Protein AF-A0A2E3QRH4-F1 (afdb_monomer)

Foldseek 3Di:
DDPVQQLVLLVQLLVLLVCLLVVVDFLQRSLLSLLVSCVRYPNVPPPLNVVSVVSNVVCVPADPDPCVVVDDPVVNVVSVVVVVVSSVVCSVVSNVSSVVSCVVRNPPPPDPDDD

Radius of gyration: 16.26 Å; Cα contacts (8 Å, |Δi|>4): 102; chains: 1; bounding box: 42×32×49 Å

pLDDT: mean 92.81, std 12.13, range [46.28, 98.88]

Structure (mmCIF, N/CA/C/O backbone):
data_AF-A0A2E3QRH4-F1
#
_entry.id   AF-A0A2E3QRH4-F1
#
loop_
_atom_site.group_PDB
_atom_site.id
_atom_site.type_symbol
_atom_site.label_atom_id
_atom_site.label_alt_id
_atom_site.label_comp_id
_atom_site.label_asym_id
_atom_site.label_entity_id
_atom_site.label_seq_id
_atom_site.pdbx_PDB_ins_code
_atom_site.Cartn_x
_atom_site.Cartn_y
_atom_site.Cartn_z
_atom_site.occupancy
_atom_site.B_iso_or_equiv
_atom_site.auth_seq_id
_atom_site.auth_comp_id
_atom_site.auth_asym_id
_atom_site.auth_atom_id
_atom_site.pdbx_PDB_model_num
ATOM 1 N N . MET A 1 1 ? -16.949 16.939 2.344 1.00 63.47 1 MET A N 1
ATOM 2 C CA . MET A 1 1 ? -17.336 15.680 1.677 1.00 63.47 1 MET A CA 1
ATOM 3 C C . MET A 1 1 ? -18.583 15.157 2.367 1.00 63.47 1 MET A C 1
ATOM 5 O O . MET A 1 1 ? -18.793 15.529 3.514 1.00 63.47 1 MET A O 1
ATOM 9 N N . ASP A 1 2 ? -19.476 14.436 1.688 1.00 82.19 2 ASP A N 1
ATOM 10 C CA . ASP A 1 2 ? -20.638 13.870 2.386 1.00 82.19 2 ASP A CA 1
ATOM 11 C C . ASP A 1 2 ? -20.269 12.567 3.116 1.00 82.19 2 ASP A C 1
ATOM 13 O O . ASP A 1 2 ? -19.319 11.872 2.750 1.00 82.19 2 ASP A O 1
ATOM 17 N N . SER A 1 3 ? -21.038 12.222 4.153 1.00 78.56 3 SER A N 1
ATOM 18 C CA . SER A 1 3 ? -20.746 11.050 4.997 1.00 78.56 3 SER A CA 1
ATOM 19 C C . SER A 1 3 ? -20.801 9.709 4.250 1.00 78.56 3 SER A C 1
ATOM 21 O O . SER A 1 3 ? -20.311 8.697 4.750 1.00 78.56 3 SER A O 1
ATOM 23 N N . VAL A 1 4 ? -21.443 9.655 3.076 1.00 82.12 4 VAL A N 1
ATOM 24 C CA . VAL A 1 4 ? -21.509 8.441 2.248 1.00 82.12 4 VAL A CA 1
ATOM 25 C C . VAL A 1 4 ? -20.166 8.222 1.560 1.00 82.12 4 VAL A C 1
ATOM 27 O O . VAL A 1 4 ? -19.643 7.108 1.589 1.00 82.12 4 VAL A O 1
ATOM 30 N N . THR A 1 5 ? -19.594 9.288 1.005 1.00 88.50 5 THR A N 1
ATOM 31 C CA . THR A 1 5 ? -18.293 9.274 0.334 1.00 88.50 5 THR A CA 1
ATOM 32 C C . THR A 1 5 ? -17.169 8.934 1.315 1.00 88.50 5 THR A C 1
ATOM 34 O O . THR A 1 5 ? -16.361 8.056 1.026 1.00 88.50 5 THR A O 1
ATOM 37 N N . GLU A 1 6 ? -17.178 9.510 2.520 1.00 89.56 6 GLU A N 1
ATOM 38 C CA . GLU A 1 6 ? -16.185 9.196 3.565 1.00 89.56 6 GLU A CA 1
ATOM 39 C C . GLU A 1 6 ? -16.212 7.714 3.969 1.00 89.56 6 GLU A C 1
ATOM 41 O O . GLU A 1 6 ? -15.170 7.063 4.063 1.00 89.56 6 GLU A O 1
ATOM 46 N N . ARG A 1 7 ? -17.406 7.128 4.146 1.00 92.06 7 ARG A N 1
ATOM 47 C CA . ARG A 1 7 ? -17.536 5.691 4.450 1.00 92.06 7 ARG A CA 1
ATOM 48 C C . ARG A 1 7 ? -17.007 4.808 3.324 1.00 92.06 7 ARG A C 1
ATOM 50 O O . ARG A 1 7 ? -16.399 3.779 3.613 1.00 92.06 7 ARG A O 1
ATOM 57 N N . ALA A 1 8 ? -17.240 5.189 2.068 1.00 94.81 8 ALA A N 1
ATOM 58 C CA . ALA A 1 8 ? -16.730 4.454 0.916 1.00 94.81 8 ALA A CA 1
ATOM 59 C C . ALA A 1 8 ? -15.193 4.480 0.871 1.00 94.81 8 ALA A C 1
ATOM 61 O O . ALA A 1 8 ? -14.573 3.438 0.679 1.00 94.81 8 ALA A O 1
ATOM 62 N N . ARG A 1 9 ? -14.579 5.634 1.145 1.00 96.00 9 ARG A N 1
ATOM 63 C CA . ARG A 1 9 ? -13.118 5.822 1.147 1.00 96.00 9 ARG A CA 1
ATOM 64 C C . ARG A 1 9 ? -12.418 5.117 2.301 1.00 96.00 9 ARG A C 1
ATOM 66 O O . ARG A 1 9 ? -11.374 4.489 2.109 1.00 96.00 9 ARG A O 1
ATOM 73 N N . ARG A 1 10 ? -13.051 5.098 3.475 1.00 96.06 10 ARG A N 1
ATOM 74 C CA . ARG A 1 10 ? -12.638 4.238 4.591 1.00 96.06 10 ARG A CA 1
ATOM 75 C C . ARG A 1 10 ? -12.677 2.758 4.203 1.00 96.06 10 ARG A C 1
ATOM 77 O O . ARG A 1 10 ? -11.714 2.040 4.452 1.00 96.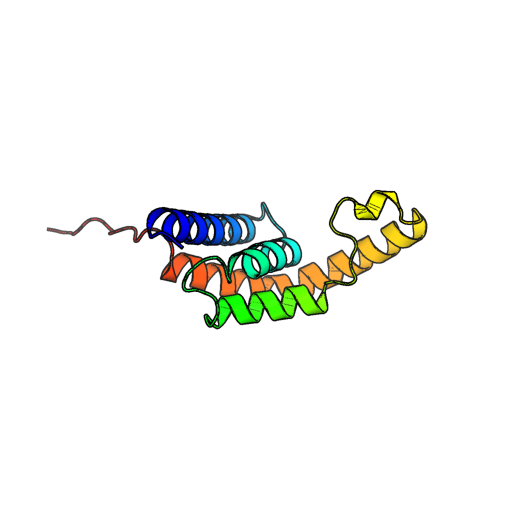06 10 ARG A O 1
ATOM 84 N N . ALA A 1 11 ? -13.765 2.294 3.584 1.00 96.56 11 ALA A N 1
ATOM 85 C CA . ALA A 1 11 ? -13.891 0.897 3.160 1.00 96.56 11 ALA A CA 1
ATOM 86 C C . ALA A 1 11 ? -12.855 0.513 2.088 1.00 96.56 11 ALA A C 1
ATOM 88 O O . ALA A 1 11 ? -12.285 -0.573 2.150 1.00 96.56 11 ALA A O 1
ATOM 89 N N . GLU A 1 12 ? -12.571 1.414 1.148 1.00 98.06 12 GLU A N 1
ATOM 90 C CA . GLU A 1 12 ? -11.529 1.236 0.135 1.00 98.06 12 GLU A CA 1
ATOM 91 C C . GLU A 1 12 ? -10.136 1.126 0.768 1.00 98.06 12 GLU A C 1
ATOM 93 O O . GLU A 1 12 ? -9.382 0.213 0.442 1.00 98.06 12 GLU A O 1
ATOM 98 N N . SER A 1 13 ? -9.828 1.978 1.749 1.00 98.25 13 SER A N 1
ATOM 99 C CA . SER A 1 13 ? -8.561 1.916 2.489 1.00 98.25 13 SER A CA 1
ATOM 100 C C . SER A 1 13 ? -8.393 0.574 3.214 1.00 98.25 13 SER A C 1
ATOM 102 O O . SER A 1 13 ? -7.336 -0.052 3.152 1.00 98.25 13 SER A O 1
ATOM 104 N N . VAL A 1 14 ? -9.457 0.072 3.851 1.00 98.25 14 VAL A N 1
ATOM 105 C CA . VAL A 1 14 ? -9.463 -1.263 4.476 1.00 98.25 14 VAL A CA 1
ATOM 106 C C . VAL A 1 14 ? -9.232 -2.364 3.440 1.00 98.25 14 VAL A C 1
ATOM 108 O O . VAL A 1 14 ? -8.454 -3.280 3.699 1.00 98.25 14 VAL A O 1
ATOM 111 N N . ALA A 1 15 ? -9.860 -2.272 2.266 1.00 98.44 15 ALA A N 1
ATOM 112 C CA . ALA A 1 15 ? -9.689 -3.252 1.198 1.00 98.44 15 ALA A CA 1
ATOM 113 C C . ALA A 1 15 ? -8.243 -3.288 0.672 1.00 98.44 15 ALA A C 1
ATOM 115 O O . ALA A 1 15 ? -7.689 -4.372 0.489 1.00 98.44 15 ALA A O 1
ATOM 116 N N . VAL A 1 16 ? -7.599 -2.128 0.497 1.00 98.69 16 VAL A N 1
ATOM 117 C CA . VAL A 1 16 ? -6.179 -2.051 0.111 1.00 98.69 16 VAL A CA 1
ATOM 118 C C . VAL A 1 16 ? -5.290 -2.693 1.177 1.00 98.69 16 VAL A C 1
ATOM 120 O O . VAL A 1 16 ? -4.445 -3.528 0.853 1.00 98.69 16 VAL A O 1
ATOM 123 N N . ALA A 1 17 ? -5.505 -2.369 2.456 1.00 98.62 17 ALA A N 1
ATOM 124 C CA . ALA A 1 17 ? -4.743 -2.965 3.551 1.00 98.62 17 ALA A CA 1
ATOM 125 C C . ALA A 1 17 ? -4.911 -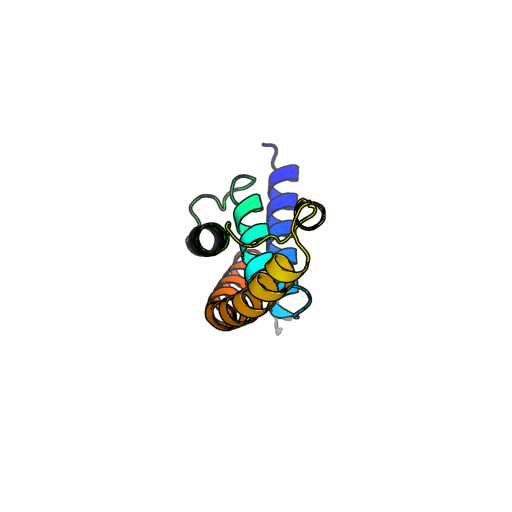4.496 3.605 1.00 98.62 17 ALA A C 1
ATOM 127 O O . ALA A 1 17 ? -3.932 -5.222 3.771 1.00 98.62 17 ALA A O 1
ATOM 128 N N . GLN A 1 18 ? -6.129 -5.006 3.398 1.00 98.56 18 GLN A N 1
ATOM 129 C CA . GLN A 1 18 ? -6.400 -6.444 3.311 1.00 98.56 18 GLN A CA 1
ATOM 130 C C . GLN A 1 18 ? -5.698 -7.104 2.122 1.00 98.56 18 GLN A C 1
ATOM 132 O O . GLN A 1 18 ? -5.110 -8.168 2.300 1.00 98.56 18 GLN A O 1
ATOM 137 N N . ALA A 1 19 ? -5.704 -6.477 0.944 1.00 98.69 19 ALA A N 1
ATOM 138 C CA . ALA A 1 19 ? -5.014 -6.995 -0.235 1.00 98.69 19 ALA A CA 1
ATOM 139 C C . ALA A 1 19 ? -3.502 -7.155 0.011 1.00 98.69 19 ALA A C 1
ATOM 141 O O . ALA A 1 19 ? -2.919 -8.168 -0.374 1.00 98.69 19 ALA A O 1
ATOM 142 N N . VAL A 1 20 ? -2.871 -6.224 0.739 1.00 98.69 20 VAL A N 1
ATOM 143 C CA . VAL A 1 20 ? -1.465 -6.369 1.163 1.00 98.69 20 VAL A CA 1
ATOM 144 C C . VAL A 1 20 ? -1.282 -7.565 2.098 1.00 98.69 20 VAL A C 1
ATOM 146 O O . VAL A 1 20 ? -0.373 -8.378 1.922 1.00 98.69 20 VAL A O 1
ATOM 149 N N . LEU A 1 21 ? -2.156 -7.706 3.098 1.00 98.62 21 LEU A N 1
ATOM 150 C CA . LEU A 1 21 ? -2.075 -8.803 4.066 1.00 98.62 21 LEU A CA 1
ATOM 151 C C . LEU A 1 21 ? -2.254 -10.173 3.404 1.00 98.62 21 LEU A C 1
ATOM 153 O O . LEU A 1 21 ? -1.526 -11.104 3.752 1.00 98.62 21 LEU A O 1
ATOM 157 N N . LEU A 1 22 ? -3.160 -10.275 2.432 1.00 98.25 22 LEU A N 1
ATOM 158 C CA . LEU A 1 22 ? -3.409 -11.484 1.645 1.00 98.25 22 LEU A CA 1
ATOM 159 C C . LEU A 1 22 ? -2.315 -11.762 0.602 1.00 98.25 22 LEU A C 1
ATOM 161 O O . LEU A 1 22 ? -2.185 -12.898 0.157 1.00 98.25 22 LEU A O 1
ATOM 165 N N . GLY A 1 23 ? -1.492 -10.763 0.268 1.00 97.44 23 GLY A N 1
ATOM 166 C CA . GLY A 1 23 ? -0.427 -10.874 -0.732 1.00 97.44 23 GLY A CA 1
ATOM 167 C C . GLY A 1 23 ? -0.875 -10.579 -2.166 1.00 97.44 23 GLY A C 1
ATOM 168 O O . GLY A 1 23 ? -0.095 -10.790 -3.089 1.00 97.44 23 GLY A O 1
ATOM 169 N N . ASP A 1 24 ? -2.091 -10.065 -2.352 1.00 98.19 24 ASP A N 1
ATOM 170 C CA . ASP A 1 24 ? -2.608 -9.614 -3.650 1.00 98.19 24 ASP A CA 1
ATOM 171 C C . ASP A 1 24 ? -1.970 -8.285 -4.093 1.00 98.19 24 ASP A C 1
ATOM 173 O O . ASP A 1 24 ? -1.905 -7.983 -5.286 1.00 98.19 24 ASP A O 1
ATOM 177 N N . LEU A 1 25 ? -1.482 -7.491 -3.133 1.00 97.94 25 LEU A N 1
ATOM 178 C CA . LEU A 1 25 ? -0.663 -6.303 -3.363 1.00 97.94 25 LEU A CA 1
ATOM 179 C C . LEU A 1 25 ? 0.662 -6.414 -2.609 1.00 97.94 25 LEU A C 1
ATOM 181 O O . LEU A 1 25 ? 0.705 -6.848 -1.458 1.00 97.94 25 LEU A O 1
ATOM 185 N N . ASP A 1 26 ? 1.744 -5.972 -3.248 1.00 98.25 26 ASP A N 1
ATOM 186 C CA . ASP A 1 26 ? 3.018 -5.778 -2.564 1.00 98.25 26 ASP A CA 1
ATOM 187 C C . ASP A 1 26 ? 2.984 -4.549 -1.636 1.00 98.25 26 ASP A C 1
ATOM 189 O O . ASP A 1 26 ? 2.091 -3.697 -1.704 1.00 98.25 26 ASP A O 1
ATOM 193 N N . ALA A 1 27 ? 3.977 -4.467 -0.751 1.00 98.25 27 ALA A N 1
ATOM 194 C CA . ALA A 1 27 ? 4.075 -3.426 0.264 1.00 98.25 27 ALA A CA 1
ATOM 195 C C . ALA A 1 27 ? 4.122 -2.003 -0.318 1.00 98.25 27 ALA A C 1
ATOM 197 O O . ALA A 1 27 ? 3.492 -1.093 0.220 1.00 98.25 27 ALA A O 1
ATOM 198 N N . VAL A 1 28 ? 4.831 -1.806 -1.432 1.00 98.38 28 VAL A N 1
ATOM 199 C CA . VAL A 1 28 ? 4.993 -0.483 -2.045 1.00 98.38 28 VAL A CA 1
ATOM 200 C C . VAL A 1 28 ? 3.682 -0.045 -2.689 1.00 98.38 28 VAL A C 1
ATOM 202 O O . VAL A 1 28 ? 3.185 1.043 -2.400 1.00 98.38 28 VAL A O 1
ATOM 205 N N . ARG A 1 29 ? 3.050 -0.910 -3.488 1.00 98.12 29 ARG A N 1
ATOM 206 C CA . ARG A 1 29 ? 1.745 -0.619 -4.105 1.00 98.12 29 ARG A CA 1
ATOM 207 C C . ARG A 1 29 ? 0.652 -0.396 -3.064 1.00 98.12 29 ARG A C 1
ATOM 209 O O . ARG A 1 29 ? -0.180 0.493 -3.239 1.00 98.12 29 ARG A O 1
ATOM 216 N N . GLY A 1 30 ? 0.675 -1.161 -1.975 1.00 98.31 30 GLY A N 1
ATOM 217 C CA . GLY A 1 30 ? -0.207 -0.959 -0.831 1.00 98.31 30 GLY A CA 1
ATOM 218 C C . GLY A 1 30 ? -0.042 0.417 -0.189 1.00 98.31 30 GLY A C 1
ATOM 219 O O . GLY A 1 30 ? -1.028 1.128 0.008 1.00 98.31 30 GLY A O 1
ATOM 220 N N . ALA A 1 31 ? 1.202 0.820 0.082 1.00 98.56 31 ALA A N 1
ATOM 221 C CA . ALA A 1 31 ? 1.509 2.124 0.662 1.00 98.56 31 ALA A CA 1
ATOM 222 C C . ALA A 1 31 ? 1.072 3.284 -0.246 1.00 98.56 31 ALA A C 1
ATOM 224 O O . ALA A 1 31 ? 0.461 4.236 0.236 1.00 98.56 31 ALA A O 1
ATOM 225 N N . TRP A 1 32 ? 1.300 3.185 -1.559 1.00 98.31 32 TRP A N 1
ATOM 226 C CA . TRP A 1 32 ? 0.830 4.182 -2.528 1.00 98.31 32 TRP A CA 1
ATOM 227 C C . TRP A 1 32 ? -0.694 4.309 -2.530 1.00 98.31 32 TRP A C 1
ATOM 229 O O . TRP A 1 32 ? -1.217 5.423 -2.476 1.00 98.31 32 TRP A O 1
ATOM 239 N N . GLY A 1 33 ? -1.410 3.180 -2.550 1.00 97.81 33 GLY A N 1
ATOM 240 C CA . GLY A 1 33 ? -2.873 3.172 -2.510 1.00 97.81 33 GLY A CA 1
ATOM 241 C C . GLY A 1 33 ? -3.424 3.827 -1.243 1.00 97.81 33 GLY A C 1
ATOM 242 O O . GLY A 1 33 ? -4.300 4.684 -1.320 1.00 97.81 33 GLY A O 1
ATOM 243 N N . LEU A 1 34 ? -2.874 3.481 -0.077 1.00 98.44 34 LEU A N 1
ATOM 244 C CA . LEU A 1 34 ? -3.296 4.050 1.207 1.00 98.44 34 LEU A CA 1
ATOM 245 C C . LEU A 1 34 ? -2.927 5.532 1.346 1.00 98.44 34 LEU A C 1
ATOM 247 O O . LEU A 1 34 ? -3.746 6.318 1.818 1.00 98.44 34 LEU A O 1
ATOM 251 N N . SER A 1 35 ? -1.735 5.926 0.894 1.00 98.12 35 SER A N 1
ATOM 252 C CA . SER A 1 35 ? -1.299 7.327 0.844 1.00 98.12 35 SER A CA 1
ATOM 253 C C . SER A 1 35 ? -2.268 8.181 0.019 1.00 98.12 35 SER A C 1
ATOM 255 O O . SER A 1 35 ? -2.726 9.225 0.484 1.00 98.12 35 SER A O 1
ATOM 257 N N . GLY A 1 36 ? -2.665 7.698 -1.164 1.00 96.56 36 GLY A N 1
ATOM 258 C CA . GLY A 1 36 ? -3.596 8.402 -2.048 1.00 96.56 36 GLY A CA 1
ATOM 259 C C . GLY A 1 36 ? -5.006 8.576 -1.474 1.00 96.56 36 GLY A C 1
ATOM 260 O O . GLY A 1 36 ? -5.685 9.536 -1.823 1.00 96.56 36 GLY A O 1
ATOM 261 N N . LEU A 1 37 ? -5.439 7.689 -0.574 1.00 96.75 37 LEU A N 1
ATOM 262 C CA . LEU A 1 37 ? -6.779 7.722 0.026 1.00 96.75 37 LEU A CA 1
ATOM 263 C C . LEU A 1 37 ? -6.863 8.557 1.311 1.00 96.75 37 LEU A C 1
ATOM 265 O O . LEU A 1 37 ? -7.969 8.846 1.767 1.00 96.75 37 LEU A O 1
ATOM 269 N N . ARG A 1 38 ? -5.735 8.944 1.920 1.00 94.31 38 ARG A N 1
ATOM 270 C CA . ARG A 1 38 ? -5.728 9.530 3.276 1.00 94.31 38 ARG A CA 1
ATOM 271 C C . ARG A 1 38 ? -6.468 10.865 3.391 1.00 94.31 38 ARG A C 1
ATOM 273 O O . ARG A 1 38 ? -7.011 11.160 4.445 1.00 94.31 38 ARG A O 1
ATOM 280 N N . HIS A 1 39 ? -6.485 11.659 2.321 1.00 93.62 39 HIS A N 1
ATOM 281 C CA . HIS A 1 39 ? -7.148 12.971 2.284 1.00 93.62 39 HIS A CA 1
ATOM 282 C C . HIS A 1 39 ? -8.650 12.875 1.995 1.00 93.62 39 HIS A C 1
ATOM 284 O O . HIS A 1 39 ? -9.377 13.863 2.097 1.00 93.62 39 HIS A O 1
ATOM 290 N N . ASP A 1 40 ? -9.118 11.679 1.638 1.00 92.94 40 ASP A N 1
ATOM 291 C CA . ASP A 1 40 ? -10.483 11.442 1.194 1.00 92.94 40 ASP A CA 1
ATOM 292 C C . ASP A 1 40 ? -11.407 10.975 2.340 1.00 92.94 40 ASP A C 1
ATOM 294 O O . ASP A 1 40 ? -12.539 10.554 2.090 1.00 92.94 40 ASP A O 1
ATOM 298 N N . TRP A 1 41 ? -10.947 11.032 3.597 1.00 93.81 41 TRP A N 1
ATOM 299 C CA . TRP A 1 41 ? -11.732 10.800 4.817 1.00 93.81 41 TRP A CA 1
ATOM 300 C C . TRP A 1 41 ? -10.918 11.174 6.077 1.00 93.81 41 TRP A C 1
ATOM 302 O O . TRP A 1 41 ? -9.843 11.753 5.971 1.00 93.81 41 TRP A O 1
ATOM 312 N N . GLU A 1 42 ? -11.414 10.847 7.276 1.00 91.81 42 GLU A N 1
ATOM 313 C CA . GLU A 1 42 ? -10.820 11.168 8.594 1.00 91.81 42 GLU A CA 1
ATOM 314 C C . GLU A 1 42 ? -9.473 10.457 8.910 1.00 91.81 42 GLU A C 1
ATOM 316 O O . GLU A 1 42 ? -9.184 10.155 10.065 1.00 91.81 42 GLU A O 1
ATOM 321 N N . ALA A 1 43 ? -8.643 10.168 7.903 1.00 94.94 43 ALA A N 1
ATOM 322 C CA . ALA A 1 43 ? -7.356 9.477 8.036 1.00 94.94 43 ALA A CA 1
ATOM 323 C C . ALA A 1 43 ? -6.132 10.357 7.749 1.00 94.94 43 ALA A C 1
ATOM 325 O O . ALA A 1 43 ? -5.006 9.866 7.808 1.00 94.94 43 ALA A O 1
ATOM 326 N N . GLU A 1 44 ? -6.325 11.641 7.441 1.00 94.81 44 GLU A N 1
ATOM 327 C CA . GLU A 1 44 ? -5.243 12.536 7.019 1.00 94.81 44 GLU A CA 1
ATOM 328 C C . GLU A 1 44 ? -4.072 12.575 8.015 1.00 94.81 44 GLU A C 1
ATOM 330 O O . GLU A 1 44 ? -2.916 12.463 7.597 1.00 94.81 44 GLU A O 1
ATOM 335 N N . ASP A 1 45 ? -4.386 12.658 9.310 1.00 96.56 45 ASP A N 1
ATOM 336 C CA . ASP A 1 45 ? -3.421 12.717 10.416 1.00 96.56 45 ASP A CA 1
ATOM 337 C C . ASP A 1 45 ? -3.197 11.357 11.105 1.00 96.56 45 ASP A C 1
ATOM 339 O O . ASP A 1 45 ? -2.529 11.273 12.140 1.00 96.56 45 ASP A O 1
ATOM 343 N N . ASP A 1 46 ? -3.759 10.273 10.565 1.00 97.69 46 ASP A N 1
ATOM 344 C CA . ASP A 1 46 ? -3.574 8.942 11.134 1.00 97.69 46 ASP A CA 1
ATOM 345 C C . ASP A 1 46 ? -2.103 8.498 10.981 1.00 97.69 46 ASP A C 1
ATOM 347 O O . ASP A 1 46 ? -1.555 8.535 9.874 1.00 97.69 46 ASP A O 1
ATOM 351 N N . PRO A 1 47 ? -1.437 8.048 12.061 1.00 98.38 47 PRO A N 1
ATOM 352 C CA . PRO A 1 47 ? -0.012 7.727 12.025 1.00 98.38 47 PRO A CA 1
ATOM 353 C C . PRO A 1 47 ? 0.332 6.582 11.066 1.00 98.38 47 PRO A C 1
ATOM 355 O O . PRO A 1 47 ? 1.420 6.583 10.492 1.00 98.38 47 PRO A O 1
ATOM 358 N N . ASP A 1 48 ? -0.573 5.621 10.862 1.00 98.62 48 ASP A N 1
ATOM 359 C CA . ASP A 1 48 ? -0.350 4.528 9.919 1.00 98.62 48 ASP A CA 1
ATOM 360 C C . ASP A 1 48 ? -0.461 5.037 8.469 1.00 98.62 48 ASP A C 1
ATOM 362 O O . ASP A 1 48 ? 0.335 4.635 7.625 1.00 98.62 48 ASP A O 1
ATOM 366 N N . PHE A 1 49 ? -1.355 5.990 8.175 1.00 98.50 49 PHE A N 1
ATOM 367 C CA . PHE A 1 49 ? -1.462 6.617 6.845 1.00 98.50 49 PHE A CA 1
ATOM 368 C C . PHE A 1 49 ? -0.317 7.592 6.550 1.00 98.50 49 PHE A C 1
ATOM 370 O O . PHE A 1 49 ? 0.182 7.641 5.421 1.00 98.50 49 PHE A O 1
ATOM 377 N N . LEU A 1 50 ? 0.158 8.331 7.555 1.00 98.62 50 LEU A N 1
ATOM 378 C CA . LEU A 1 50 ? 1.372 9.143 7.442 1.00 98.62 50 LEU A CA 1
ATOM 379 C C . LEU A 1 50 ? 2.602 8.266 7.184 1.00 98.62 50 LEU A C 1
ATOM 381 O O . LEU A 1 50 ? 3.418 8.597 6.325 1.00 98.62 50 LEU A O 1
ATOM 385 N N . PHE A 1 51 ? 2.704 7.115 7.855 1.00 98.81 51 PHE A N 1
ATOM 386 C CA . PHE A 1 51 ? 3.740 6.124 7.569 1.00 98.81 51 PHE A CA 1
ATOM 387 C C . PHE A 1 51 ? 3.670 5.634 6.114 1.00 98.81 51 PHE A C 1
ATOM 389 O O . PHE A 1 51 ? 4.687 5.667 5.420 1.00 98.81 51 PHE A O 1
ATOM 396 N N . MET A 1 52 ? 2.482 5.265 5.614 1.00 98.69 52 MET A N 1
ATOM 397 C CA . MET A 1 52 ? 2.307 4.882 4.203 1.00 98.69 52 MET A CA 1
ATOM 398 C C . MET A 1 52 ? 2.703 6.007 3.241 1.00 98.69 52 MET A C 1
ATOM 400 O O . MET A 1 52 ? 3.283 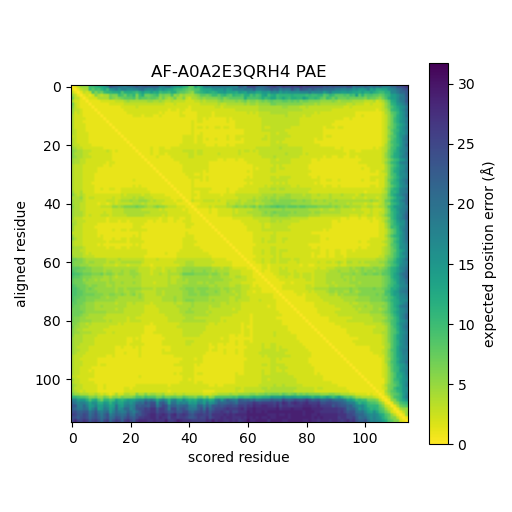5.739 2.192 1.00 98.69 52 MET A O 1
ATOM 404 N N . SER A 1 53 ? 2.441 7.263 3.606 1.00 98.50 53 SER A N 1
ATOM 405 C CA . SER A 1 53 ? 2.837 8.428 2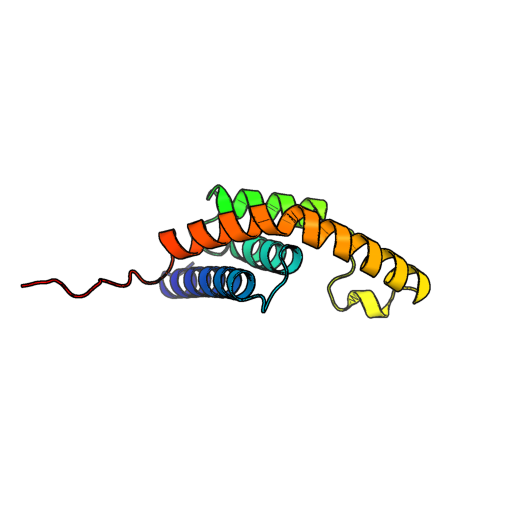.806 1.00 98.50 53 SER A CA 1
ATOM 406 C C . SER A 1 53 ? 4.354 8.588 2.741 1.00 98.50 53 SER A C 1
ATOM 408 O O . SER A 1 53 ? 4.889 8.883 1.676 1.00 98.50 53 SER A O 1
ATOM 410 N N . GLY A 1 54 ? 5.054 8.333 3.851 1.00 98.56 54 GLY A N 1
ATOM 411 C CA . GLY A 1 54 ? 6.515 8.277 3.881 1.00 98.56 54 GLY A CA 1
ATOM 412 C C . GLY A 1 54 ? 7.061 7.188 2.958 1.00 98.56 54 GLY A C 1
ATOM 413 O O . GLY A 1 54 ? 7.898 7.474 2.111 1.00 98.56 54 GLY A O 1
ATOM 414 N N . VAL A 1 55 ? 6.526 5.965 3.041 1.00 98.62 55 VAL A N 1
ATOM 415 C CA . VAL A 1 55 ? 6.928 4.864 2.144 1.00 98.62 55 VAL A CA 1
ATOM 416 C C . VAL A 1 55 ? 6.662 5.214 0.678 1.00 98.62 55 VAL A C 1
ATOM 418 O O . VAL A 1 55 ? 7.522 4.986 -0.170 1.00 98.62 55 VAL A O 1
ATOM 421 N N . ALA A 1 56 ? 5.499 5.792 0.368 1.00 98.19 56 ALA A N 1
ATOM 422 C CA . ALA A 1 56 ? 5.171 6.226 -0.986 1.00 98.19 56 ALA A CA 1
ATOM 423 C C . ALA A 1 56 ? 6.160 7.287 -1.499 1.00 98.19 56 ALA A C 1
ATOM 425 O O . ALA A 1 56 ? 6.624 7.177 -2.627 1.00 98.19 56 ALA A O 1
ATOM 426 N N . SER A 1 57 ? 6.542 8.255 -0.660 1.00 98.12 57 SER A N 1
ATOM 427 C CA . SER A 1 57 ? 7.531 9.281 -1.012 1.00 98.12 57 SER A CA 1
ATOM 428 C C . SER A 1 57 ? 8.930 8.709 -1.238 1.00 98.12 57 SER A C 1
ATOM 430 O O . SER A 1 57 ? 9.602 9.127 -2.166 1.00 98.12 57 SER A O 1
ATOM 432 N N . GLU A 1 58 ? 9.380 7.752 -0.427 1.00 98.12 58 GLU A N 1
ATOM 433 C CA . GLU A 1 58 ? 10.699 7.114 -0.595 1.00 98.12 58 GLU A CA 1
ATOM 434 C C . GLU A 1 58 ? 10.767 6.208 -1.837 1.00 98.12 58 GLU A C 1
ATOM 436 O O . GLU A 1 58 ? 11.842 5.773 -2.247 1.00 98.12 58 GLU A O 1
ATOM 441 N N . THR A 1 59 ? 9.616 5.886 -2.430 1.00 97.12 59 THR A N 1
ATOM 442 C CA . THR A 1 59 ? 9.506 4.968 -3.570 1.00 97.12 59 THR A CA 1
ATOM 443 C C . THR A 1 59 ? 8.955 5.628 -4.833 1.00 97.12 59 THR A C 1
ATOM 445 O O . THR A 1 59 ? 8.785 4.942 -5.840 1.00 97.12 59 THR A O 1
ATOM 448 N N . ASP A 1 60 ? 8.732 6.945 -4.822 1.00 95.25 60 ASP A N 1
ATOM 449 C CA . ASP A 1 60 ? 8.139 7.719 -5.924 1.00 95.25 60 ASP A CA 1
ATOM 450 C C . ASP A 1 60 ? 8.984 7.731 -7.212 1.00 95.25 60 ASP A C 1
ATOM 452 O O . ASP A 1 60 ? 8.462 7.950 -8.307 1.00 95.25 60 ASP A O 1
ATOM 456 N N . GLY A 1 61 ? 10.277 7.422 -7.096 1.00 93.81 61 GLY A N 1
ATOM 457 C CA . GLY A 1 61 ? 11.197 7.272 -8.219 1.00 93.81 61 GLY A CA 1
ATOM 458 C C . GLY A 1 61 ? 11.012 5.987 -9.034 1.00 93.81 61 GLY A C 1
ATOM 459 O O . GLY A 1 61 ? 11.513 5.914 -10.162 1.00 93.81 61 GLY A O 1
ATOM 460 N N . PHE A 1 62 ? 10.308 4.975 -8.511 1.00 95.44 62 PHE A N 1
ATOM 461 C CA . PHE A 1 62 ? 10.090 3.721 -9.232 1.00 95.44 62 PHE A CA 1
ATOM 462 C C . PHE A 1 62 ? 8.937 3.845 -10.236 1.00 95.44 62 PHE A C 1
ATOM 464 O O . PHE A 1 62 ? 7.850 4.302 -9.883 1.00 95.44 62 PHE A O 1
ATOM 471 N N . PRO A 1 63 ? 9.111 3.375 -11.486 1.00 94.25 63 PRO A N 1
ATOM 472 C CA . PRO A 1 63 ? 8.035 3.394 -12.465 1.00 94.25 63 PRO A CA 1
ATOM 473 C C . PRO A 1 63 ? 7.081 2.220 -12.200 1.00 94.25 63 PRO A C 1
ATOM 475 O O . PRO A 1 63 ? 7.366 1.072 -12.558 1.00 94.25 63 PRO A O 1
ATOM 478 N N . LEU A 1 64 ? 5.942 2.490 -11.563 1.00 90.81 64 LEU A N 1
ATOM 479 C CA . LEU A 1 64 ? 4.966 1.483 -11.124 1.00 90.81 64 LEU A CA 1
ATOM 480 C C . LEU A 1 64 ? 3.692 1.447 -11.979 1.00 90.81 64 LEU A C 1
ATOM 482 O O . LEU A 1 64 ? 2.907 0.496 -11.847 1.00 90.81 64 LEU A O 1
ATOM 486 N N . GLY A 1 65 ? 3.498 2.445 -12.843 1.00 89.88 65 GLY A N 1
ATOM 487 C CA . GLY A 1 65 ? 2.288 2.694 -13.617 1.00 89.88 65 GLY A CA 1
ATOM 488 C C . GLY A 1 65 ? 2.499 2.774 -15.139 1.00 89.88 65 GLY A C 1
ATOM 489 O O . GLY A 1 65 ? 3.439 2.183 -15.687 1.00 89.88 65 GLY A O 1
ATOM 490 N N . PRO A 1 66 ? 1.591 3.463 -15.861 1.00 92.44 66 PRO A N 1
ATOM 491 C CA . PRO A 1 66 ? 1.614 3.569 -17.324 1.00 92.44 66 PRO A CA 1
ATOM 492 C C . PRO A 1 66 ? 2.886 4.209 -17.894 1.00 92.44 66 PRO A C 1
ATOM 494 O O . PRO A 1 66 ? 3.262 3.934 -19.039 1.00 92.44 66 PRO A O 1
ATOM 497 N N . GLU A 1 67 ? 3.574 5.033 -17.103 1.00 92.44 67 GLU A N 1
ATOM 498 C CA . GLU A 1 67 ? 4.827 5.690 -17.462 1.00 92.44 67 GLU A CA 1
ATOM 499 C C . GLU A 1 67 ? 5.917 4.698 -17.861 1.00 92.44 67 GLU A C 1
ATOM 501 O O . GLU A 1 67 ? 6.752 5.046 -18.690 1.00 92.44 67 GLU A O 1
ATOM 506 N N . ARG A 1 68 ? 5.863 3.443 -17.383 1.00 95.62 68 ARG A N 1
ATOM 507 C CA . ARG A 1 68 ? 6.773 2.359 -17.792 1.00 95.62 68 ARG A CA 1
ATOM 508 C C . ARG A 1 68 ? 6.867 2.202 -19.313 1.00 95.62 68 ARG A C 1
ATOM 510 O O . ARG A 1 68 ? 7.926 1.848 -19.816 1.00 95.62 68 ARG A O 1
ATOM 517 N N . SER A 1 69 ? 5.802 2.511 -20.059 1.00 95.62 69 SER A N 1
ATOM 518 C CA . SER A 1 69 ? 5.800 2.466 -21.532 1.00 95.62 69 SER A CA 1
ATOM 519 C C . SER A 1 69 ? 6.784 3.442 -22.195 1.00 95.62 69 SER A C 1
ATOM 521 O O . SER A 1 69 ? 7.166 3.240 -23.346 1.00 95.62 69 SER A O 1
ATOM 523 N N . HIS A 1 70 ? 7.222 4.477 -21.475 1.00 95.06 70 HIS A N 1
ATOM 524 C CA . HIS A 1 70 ? 8.178 5.477 -21.951 1.00 95.06 70 HIS A CA 1
ATOM 525 C C . HIS A 1 70 ? 9.625 5.185 -21.524 1.00 95.06 70 HIS A C 1
ATOM 527 O O . HIS A 1 70 ? 10.538 5.915 -21.909 1.00 95.06 70 HIS A O 1
ATOM 533 N N . TRP A 1 71 ? 9.857 4.144 -20.721 1.00 95.12 71 TRP A N 1
ATOM 534 C CA . TRP A 1 71 ? 11.184 3.816 -20.210 1.00 95.12 71 TRP A CA 1
ATOM 535 C C . TRP A 1 71 ? 11.931 2.860 -21.135 1.00 95.12 71 TRP A C 1
ATOM 537 O O . TRP A 1 71 ? 11.361 1.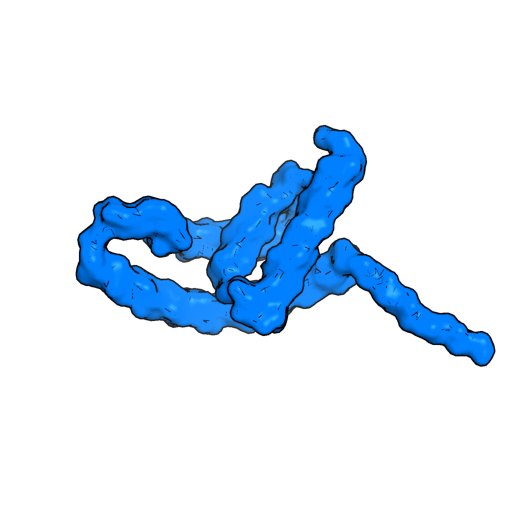961 -21.752 1.00 95.12 71 TRP A O 1
ATOM 547 N N . HIS A 1 72 ? 13.254 3.015 -21.183 1.00 96.88 72 HIS A N 1
ATOM 548 C CA . HIS A 1 72 ? 14.104 2.068 -21.892 1.00 96.88 72 HIS A CA 1
ATOM 549 C C . HIS A 1 72 ? 14.057 0.684 -21.207 1.00 96.88 72 HIS A C 1
ATOM 551 O O . HIS A 1 72 ? 14.199 0.623 -19.981 1.00 96.88 72 HIS A O 1
ATOM 557 N N . PRO A 1 73 ? 13.949 -0.438 -21.950 1.00 95.81 73 PRO A N 1
ATOM 558 C CA . PRO A 1 73 ? 13.798 -1.772 -21.357 1.00 95.81 73 PRO A CA 1
ATOM 559 C C . PRO A 1 73 ? 14.885 -2.155 -20.343 1.00 95.81 73 PRO A C 1
ATOM 561 O O . PRO A 1 73 ? 14.588 -2.728 -19.300 1.00 95.81 73 PRO A O 1
ATOM 564 N N . SER A 1 74 ? 16.149 -1.799 -20.602 1.00 96.19 74 SER A N 1
ATOM 565 C CA . SER A 1 74 ? 17.240 -2.072 -19.651 1.00 96.19 74 SER A CA 1
ATOM 566 C C . SER A 1 74 ? 17.153 -1.237 -18.368 1.00 96.19 74 SER A C 1
ATOM 568 O O . SER A 1 74 ? 17.572 -1.699 -17.309 1.00 96.19 74 SER A O 1
ATOM 570 N N . ALA A 1 75 ? 16.599 -0.023 -18.441 1.00 94.69 75 ALA A N 1
ATOM 571 C CA . ALA A 1 75 ? 16.370 0.808 -17.266 1.00 94.69 75 ALA A CA 1
ATOM 572 C C . ALA A 1 75 ? 15.215 0.252 -16.423 1.00 94.69 75 ALA A C 1
ATOM 574 O O . ALA A 1 75 ? 15.328 0.236 -15.201 1.00 94.69 75 ALA A O 1
ATOM 575 N N . LEU A 1 76 ? 14.153 -0.258 -17.060 1.00 96.19 76 LEU A N 1
ATOM 576 C CA . LEU A 1 76 ? 13.071 -0.962 -16.365 1.00 96.19 76 LEU A CA 1
ATOM 577 C C . LEU A 1 76 ? 13.586 -2.203 -15.642 1.00 96.19 76 LEU A C 1
ATOM 579 O O . LEU A 1 76 ? 13.345 -2.335 -14.453 1.00 96.19 76 LEU A O 1
ATOM 583 N N . ALA A 1 77 ? 14.365 -3.053 -16.314 1.00 96.19 77 ALA A N 1
ATOM 584 C CA . ALA A 1 77 ? 14.899 -4.268 -15.698 1.00 96.19 77 ALA A CA 1
ATOM 585 C C . ALA A 1 77 ? 15.758 -3.977 -14.452 1.00 96.19 77 ALA A C 1
ATOM 587 O O . ALA A 1 77 ? 15.674 -4.700 -13.463 1.00 96.19 77 ALA A O 1
ATOM 588 N N . ARG A 1 78 ? 16.560 -2.901 -14.478 1.00 95.25 78 ARG A N 1
ATOM 589 C CA . ARG A 1 78 ? 17.339 -2.458 -13.311 1.00 95.25 78 ARG A CA 1
ATOM 590 C C . ARG A 1 78 ? 16.438 -1.976 -12.173 1.00 95.25 78 ARG A C 1
ATOM 592 O O . ARG A 1 78 ? 16.655 -2.378 -11.037 1.00 95.25 78 ARG A O 1
ATOM 599 N N . ASN A 1 79 ? 15.436 -1.151 -12.485 1.00 95.56 79 ASN A N 1
ATOM 600 C CA . ASN A 1 79 ? 14.478 -0.673 -11.487 1.00 95.56 79 ASN A CA 1
ATOM 601 C C . ASN A 1 79 ? 13.642 -1.808 -10.900 1.00 95.56 79 ASN A C 1
ATOM 603 O O . ASN A 1 79 ? 13.375 -1.785 -9.713 1.00 95.56 79 ASN A O 1
ATOM 607 N N . ASP A 1 80 ? 13.246 -2.801 -11.696 1.00 96.31 80 ASP A N 1
ATOM 608 C CA . ASP A 1 80 ? 12.447 -3.930 -11.216 1.00 96.31 80 ASP A CA 1
ATOM 609 C C . ASP A 1 80 ? 13.237 -4.789 -10.212 1.00 96.31 80 ASP A C 1
ATOM 611 O O . ASP A 1 80 ? 12.675 -5.254 -9.223 1.00 96.31 80 ASP A O 1
ATOM 615 N N . ALA A 1 81 ? 14.546 -4.964 -10.432 1.00 96.56 81 ALA A N 1
ATOM 616 C CA . ALA A 1 81 ? 15.421 -5.651 -9.484 1.00 96.56 81 ALA A CA 1
ATOM 617 C C . ALA A 1 81 ? 15.578 -4.863 -8.172 1.00 96.56 81 ALA A C 1
ATOM 619 O O . ALA A 1 81 ? 15.410 -5.425 -7.094 1.00 96.56 81 ALA A O 1
ATOM 620 N N . GLU A 1 82 ? 15.839 -3.558 -8.266 1.00 97.25 82 GLU A N 1
ATOM 621 C CA . GLU A 1 82 ? 15.964 -2.670 -7.103 1.00 97.25 82 GLU A CA 1
ATOM 622 C C . GLU A 1 82 ? 14.642 -2.565 -6.322 1.00 97.25 82 GLU A C 1
ATOM 624 O O . GLU A 1 82 ? 14.615 -2.675 -5.098 1.00 97.25 82 GLU A O 1
ATOM 629 N N . LEU A 1 83 ? 13.518 -2.465 -7.032 1.00 96.69 83 LEU A N 1
ATOM 630 C CA . LEU A 1 83 ? 12.182 -2.445 -6.451 1.00 96.69 83 LEU A CA 1
ATOM 631 C C . LEU A 1 83 ? 11.885 -3.726 -5.667 1.00 96.69 83 LEU A C 1
ATOM 633 O O . LEU A 1 83 ? 11.255 -3.653 -4.617 1.00 96.69 83 LEU A O 1
ATOM 637 N N . ALA A 1 84 ? 12.335 -4.894 -6.133 1.00 97.94 84 ALA A N 1
ATOM 638 C CA . ALA A 1 84 ? 12.141 -6.144 -5.399 1.00 97.94 84 ALA A CA 1
ATOM 639 C C . ALA A 1 84 ? 12.834 -6.120 -4.022 1.00 97.94 84 ALA A C 1
ATOM 641 O O . ALA A 1 84 ? 12.262 -6.593 -3.037 1.00 97.94 84 ALA A O 1
ATOM 642 N N . GLU A 1 85 ? 14.028 -5.529 -3.932 1.00 97.94 85 GLU A N 1
ATOM 643 C CA . GLU A 1 85 ? 14.746 -5.343 -2.663 1.00 97.94 85 GLU A CA 1
ATOM 644 C C . GLU A 1 85 ? 14.021 -4.344 -1.752 1.00 97.94 85 GLU A C 1
ATOM 646 O O . GLU A 1 85 ? 13.840 -4.603 -0.561 1.00 97.94 85 GLU A O 1
ATOM 651 N N . VAL A 1 86 ? 13.534 -3.238 -2.318 1.00 97.88 86 VAL A N 1
ATOM 652 C CA . VAL A 1 86 ? 12.761 -2.217 -1.594 1.00 97.88 86 VAL A CA 1
ATOM 653 C C . VAL A 1 86 ? 11.429 -2.769 -1.076 1.00 97.88 86 VAL A C 1
ATOM 655 O O . VAL A 1 86 ? 11.056 -2.502 0.067 1.00 97.88 86 VAL A O 1
ATOM 658 N N . ILE A 1 87 ? 10.726 -3.583 -1.870 1.00 98.38 87 ILE A N 1
ATOM 659 C CA . ILE A 1 87 ? 9.508 -4.282 -1.438 1.00 98.38 87 ILE A CA 1
ATOM 660 C C . ILE A 1 87 ? 9.824 -5.169 -0.233 1.00 98.38 87 ILE A C 1
ATOM 662 O O . ILE A 1 87 ? 9.126 -5.088 0.776 1.00 98.38 87 ILE A O 1
ATOM 666 N N . ALA A 1 88 ? 10.885 -5.978 -0.308 1.00 98.38 88 ALA A N 1
ATOM 667 C CA . ALA A 1 88 ? 11.277 -6.862 0.787 1.00 98.38 88 ALA A CA 1
ATOM 668 C C . ALA A 1 88 ? 11.672 -6.086 2.055 1.00 98.38 88 ALA A C 1
ATOM 670 O O . ALA A 1 88 ? 11.341 -6.511 3.162 1.00 98.38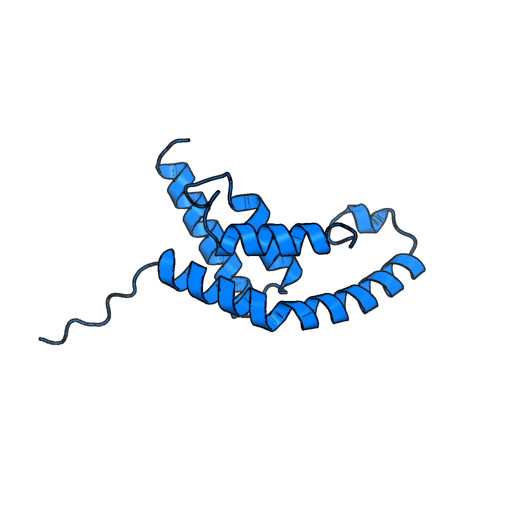 88 ALA A O 1
ATOM 671 N N . TRP A 1 89 ? 12.338 -4.939 1.901 1.00 98.38 89 TRP A N 1
ATOM 672 C CA . TRP A 1 89 ? 12.708 -4.054 3.005 1.00 98.38 89 TRP A CA 1
ATOM 673 C C . TRP A 1 89 ? 11.487 -3.513 3.760 1.00 98.38 89 TRP A C 1
ATOM 675 O O . TRP A 1 89 ? 11.460 -3.518 4.992 1.00 98.38 89 TRP A O 1
ATOM 685 N N . TRP A 1 90 ? 10.458 -3.070 3.033 1.00 98.56 90 TRP A N 1
ATOM 686 C CA . TRP A 1 90 ? 9.263 -2.469 3.628 1.00 98.56 90 TRP A CA 1
ATOM 687 C C . TRP A 1 90 ? 8.200 -3.478 4.074 1.00 98.56 90 TRP A C 1
ATOM 689 O O . TRP A 1 90 ? 7.360 -3.122 4.905 1.00 98.56 90 TRP A O 1
ATOM 699 N N . ASP A 1 91 ? 8.229 -4.715 3.566 1.00 98.44 91 ASP A N 1
ATOM 700 C CA . ASP A 1 91 ? 7.146 -5.700 3.706 1.00 98.44 91 ASP A CA 1
ATOM 701 C C . ASP A 1 91 ? 6.657 -5.871 5.147 1.00 98.44 91 ASP A C 1
ATOM 703 O O . ASP A 1 91 ? 5.470 -5.694 5.428 1.00 98.44 91 ASP A O 1
ATOM 707 N N . ALA A 1 92 ? 7.566 -6.127 6.090 1.00 98.69 92 ALA A N 1
ATOM 708 C CA . ALA A 1 92 ? 7.192 -6.356 7.483 1.00 98.69 92 ALA A CA 1
ATOM 709 C C . ALA A 1 92 ? 6.503 -5.134 8.120 1.00 98.69 92 ALA A C 1
ATOM 711 O O . ALA A 1 92 ? 5.467 -5.274 8.775 1.00 98.69 92 ALA A O 1
ATOM 712 N N . SER A 1 93 ? 7.056 -3.937 7.912 1.00 98.75 93 SER A N 1
ATOM 713 C CA . SER A 1 93 ? 6.556 -2.693 8.509 1.00 98.75 93 SER A CA 1
ATOM 714 C C . SER A 1 93 ? 5.226 -2.256 7.895 1.00 98.75 93 SER A C 1
ATOM 716 O O . SER A 1 93 ? 4.309 -1.870 8.621 1.00 98.75 93 SER A O 1
ATOM 718 N N . VAL A 1 94 ? 5.088 -2.371 6.570 1.00 98.88 94 VAL A N 1
ATOM 719 C CA . VAL A 1 94 ? 3.839 -2.063 5.862 1.00 98.88 94 VAL A CA 1
ATOM 720 C C . VAL A 1 94 ? 2.744 -3.046 6.250 1.00 98.88 94 VAL A C 1
ATOM 722 O O . VAL A 1 94 ? 1.650 -2.613 6.600 1.00 98.88 94 VAL A O 1
ATOM 725 N N . ARG A 1 95 ? 3.018 -4.356 6.272 1.00 98.81 95 ARG A N 1
ATOM 726 C CA . ARG A 1 95 ? 2.033 -5.357 6.718 1.00 98.81 95 ARG A CA 1
ATOM 727 C C . ARG A 1 95 ? 1.559 -5.089 8.139 1.00 98.81 95 ARG A C 1
ATOM 729 O O . ARG A 1 95 ? 0.373 -5.215 8.424 1.00 98.81 95 ARG A O 1
ATOM 736 N N . GLU A 1 96 ? 2.463 -4.704 9.028 1.00 98.81 96 GLU A N 1
ATOM 737 C CA . GLU A 1 96 ? 2.116 -4.377 10.405 1.00 98.81 96 GLU A CA 1
ATOM 738 C C . GLU A 1 96 ? 1.224 -3.125 10.507 1.00 98.81 96 GLU A C 1
ATOM 740 O O . GLU A 1 96 ? 0.219 -3.146 11.217 1.00 98.81 96 GLU A O 1
ATOM 745 N N . ALA A 1 97 ? 1.504 -2.073 9.738 1.00 98.75 97 ALA A N 1
ATOM 746 C CA . ALA A 1 97 ? 0.607 -0.921 9.641 1.00 98.75 97 ALA A CA 1
ATOM 747 C C . ALA A 1 97 ? -0.752 -1.290 9.004 1.00 98.75 97 ALA A C 1
ATOM 749 O O . ALA A 1 97 ? -1.798 -0.888 9.513 1.00 98.75 97 ALA A O 1
ATOM 750 N N . CYS A 1 98 ? -0.773 -2.135 7.967 1.00 98.75 98 CYS A N 1
ATOM 751 C CA . CYS A 1 98 ? -2.009 -2.653 7.370 1.00 98.75 98 CYS A CA 1
ATOM 752 C C . CYS A 1 98 ? -2.864 -3.425 8.384 1.00 98.75 98 CYS A C 1
ATOM 754 O O . CYS A 1 98 ? -4.080 -3.243 8.399 1.00 98.75 98 CYS A O 1
ATOM 756 N N . ARG A 1 99 ? -2.260 -4.244 9.261 1.00 98.69 99 ARG A N 1
ATOM 757 C CA . ARG A 1 99 ? -2.990 -4.912 10.355 1.00 98.69 99 ARG A CA 1
ATOM 758 C C . ARG A 1 99 ? -3.692 -3.895 11.247 1.00 98.69 99 ARG A C 1
ATOM 760 O O . ARG A 1 99 ? -4.898 -4.000 11.439 1.00 98.69 99 ARG A O 1
ATOM 767 N N . ARG A 1 100 ? -2.976 -2.866 11.708 1.00 98.50 100 ARG A N 1
ATOM 768 C CA . ARG A 1 100 ? -3.557 -1.814 12.558 1.00 98.50 100 ARG A CA 1
ATOM 769 C C . ARG A 1 100 ? -4.673 -1.033 11.866 1.00 98.50 100 ARG A C 1
ATOM 771 O O . ARG A 1 100 ? -5.674 -0.726 12.509 1.00 98.50 100 ARG A O 1
ATOM 778 N N . ILE A 1 101 ? -4.537 -0.753 10.569 1.00 97.94 101 ILE A N 1
ATOM 779 C CA . ILE A 1 101 ? -5.590 -0.117 9.761 1.00 97.94 101 ILE A CA 1
ATOM 780 C C . ILE A 1 101 ? -6.836 -1.008 9.711 1.00 97.94 101 ILE A C 1
ATOM 782 O O . ILE A 1 101 ? -7.939 -0.528 9.967 1.00 97.94 101 ILE A O 1
ATOM 786 N N . VAL A 1 102 ? -6.681 -2.302 9.420 1.00 97.88 102 VAL A N 1
ATOM 787 C CA . VAL A 1 102 ? -7.806 -3.250 9.380 1.00 97.88 102 VAL A CA 1
ATOM 788 C C . VAL A 1 102 ? -8.446 -3.411 10.759 1.00 97.88 102 VAL A C 1
ATOM 790 O O . VAL A 1 102 ? -9.669 -3.409 10.850 1.00 97.88 102 VAL A O 1
ATOM 793 N N . ASP A 1 103 ? -7.662 -3.478 11.830 1.00 96.44 103 ASP A N 1
ATOM 794 C CA . ASP A 1 103 ? -8.188 -3.602 13.193 1.00 96.44 103 ASP A CA 1
ATOM 795 C C . ASP A 1 103 ? -8.980 -2.355 13.618 1.00 96.44 103 ASP A C 1
ATOM 797 O O . ASP A 1 103 ? -10.036 -2.463 14.245 1.00 96.44 103 ASP A O 1
ATOM 801 N N . ARG A 1 104 ? -8.497 -1.158 13.260 1.00 95.94 104 ARG A N 1
ATOM 802 C CA . ARG A 1 104 ? -9.119 0.125 13.626 1.00 95.94 104 ARG A CA 1
ATOM 803 C C . ARG A 1 104 ? -10.338 0.454 12.762 1.00 95.94 104 ARG A C 1
ATOM 805 O O . ARG A 1 104 ? -11.320 1.014 13.252 1.00 95.94 104 ARG A O 1
ATOM 812 N N . TYR A 1 105 ? -10.277 0.131 11.472 1.00 95.44 105 TYR A N 1
ATOM 813 C CA . TYR A 1 105 ? -11.232 0.623 10.475 1.00 95.44 105 TYR A CA 1
ATOM 814 C C . TYR A 1 105 ? -12.022 -0.467 9.754 1.00 95.44 105 TYR A C 1
ATOM 816 O O . TYR A 1 105 ? -13.012 -0.164 9.084 1.00 95.44 105 TYR A O 1
ATOM 824 N N . GLY A 1 106 ? -11.639 -1.728 9.909 1.00 92.06 106 GLY A N 1
ATOM 825 C CA . GLY A 1 106 ? -12.394 -2.858 9.401 1.00 92.06 106 GLY A CA 1
ATOM 826 C C . GLY A 1 106 ? -13.743 -3.028 10.106 1.00 92.06 106 GLY A C 1
ATOM 827 O O . GLY A 1 106 ? -14.020 -2.411 11.141 1.00 92.06 106 GLY A O 1
ATOM 828 N N . PRO A 1 107 ? -14.634 -3.852 9.537 1.00 82.50 107 PRO A N 1
ATOM 829 C CA . PRO A 1 107 ? -15.848 -4.249 10.228 1.00 82.50 107 PRO A CA 1
ATOM 830 C C . PRO A 1 107 ? -15.471 -5.008 11.504 1.00 82.50 107 PRO A C 1
ATOM 832 O O . PRO A 1 107 ? -14.774 -6.019 11.450 1.00 82.50 107 PRO A O 1
ATOM 835 N N . THR A 1 108 ? -15.950 -4.539 12.658 1.00 68.88 108 THR A N 1
ATOM 836 C CA . THR A 1 108 ? -15.820 -5.289 13.908 1.00 68.88 108 THR A CA 1
ATOM 837 C C . THR A 1 108 ? -16.557 -6.611 13.742 1.00 68.88 108 THR A C 1
ATOM 839 O O . THR A 1 108 ? -17.789 -6.642 13.693 1.00 68.88 108 THR A O 1
ATOM 842 N N . VAL A 1 109 ? -15.823 -7.721 13.661 1.00 56.72 109 VAL A N 1
ATOM 843 C CA . VAL A 1 109 ? -16.432 -9.035 13.848 1.00 56.72 109 VAL A CA 1
ATOM 844 C C . VAL A 1 109 ? -16.779 -9.121 15.328 1.00 56.72 109 VAL A C 1
ATOM 846 O O . VAL A 1 109 ? -15.935 -9.432 16.164 1.00 56.72 109 VAL A O 1
ATOM 849 N N . LEU A 1 110 ? -18.025 -8.792 15.674 1.00 50.78 110 LEU A N 1
ATOM 850 C CA . LEU A 1 110 ? -18.583 -9.182 16.960 1.00 50.78 110 LEU A CA 1
ATOM 851 C C . LEU A 1 110 ? -18.566 -10.712 16.981 1.00 50.78 110 LEU A C 1
ATOM 853 O O . LEU A 1 110 ? -19.371 -11.360 16.311 1.00 50.78 110 LEU A O 1
ATOM 857 N N . GLY A 1 111 ? -17.602 -11.291 17.700 1.00 49.00 111 GLY A N 1
ATOM 858 C CA . GLY A 1 111 ? -17.610 -12.718 17.999 1.00 49.00 111 GLY A CA 1
ATOM 859 C C . GLY A 1 111 ? -18.942 -13.105 18.655 1.00 49.00 111 GLY A C 1
ATOM 860 O O . GLY A 1 111 ? -19.603 -12.245 19.249 1.00 49.00 111 GLY A O 1
ATOM 861 N N . PRO A 1 112 ? -19.380 -14.371 18.544 1.00 46.28 112 PRO A N 1
ATOM 862 C CA . PRO A 1 112 ? -20.631 -14.793 19.153 1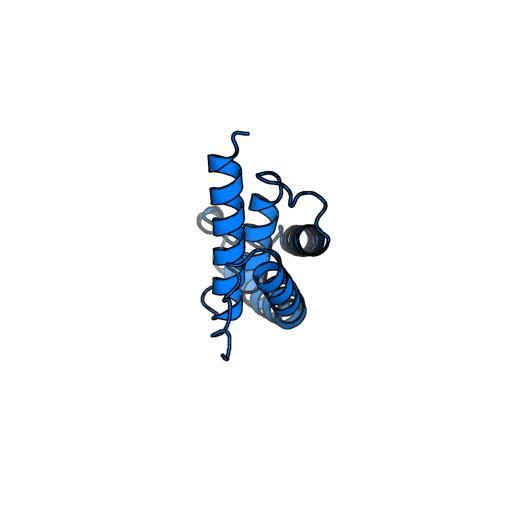.00 46.28 112 PRO A CA 1
ATOM 863 C C . PRO A 1 112 ? -20.603 -14.465 20.648 1.00 46.28 112 PRO A C 1
ATOM 865 O O . PRO A 1 112 ? -19.730 -14.929 21.381 1.00 46.28 112 PRO A O 1
ATOM 868 N N . VAL A 1 113 ? -21.558 -13.642 21.087 1.00 47.84 113 VAL A N 1
ATOM 869 C CA . VAL A 1 113 ? -21.822 -13.403 22.506 1.00 47.84 113 VAL A CA 1
ATOM 870 C C . VAL A 1 113 ? -22.210 -14.753 23.098 1.00 47.84 113 VAL A C 1
ATOM 872 O O . VAL A 1 113 ? -23.310 -15.249 22.847 1.00 47.84 113 VAL A O 1
ATOM 875 N N . ALA A 1 114 ? -21.288 -15.373 23.832 1.00 48.69 114 ALA A N 1
ATOM 876 C CA . ALA A 1 114 ? -21.608 -16.530 24.650 1.00 48.69 114 ALA A CA 1
ATOM 877 C C . ALA A 1 114 ? -22.675 -16.094 25.668 1.00 48.69 114 ALA A C 1
ATOM 879 O O . ALA A 1 114 ? -22.456 -15.147 26.426 1.00 48.69 114 ALA A O 1
ATOM 880 N N . ARG A 1 115 ? -23.851 -16.727 25.602 1.00 51.41 115 ARG A N 1
ATOM 881 C CA . ARG A 1 115 ? -24.892 -16.634 26.632 1.00 51.41 115 ARG A CA 1
ATOM 882 C C . ARG A 1 115 ? -24.589 -17.601 27.762 1.00 51.41 115 ARG A C 1
ATOM 884 O O . ARG A 1 115 ? -24.089 -18.704 27.446 1.00 51.41 115 ARG A O 1
#

Secondary structure (DSSP, 8-state):
--HHHHHHHHHHHHHHHHHHHHTSS-HHHHHHHHHHHGGGTTTTT-HHHHHHHHHHHHTTTS--SGGGGGS-HHHHHHHHHHHHHHHHHHHHHHHHHHHHHHHHHS---------

Solvent-accessible surface area (backbone atoms only — not comparable to full-atom values): 6448 Å² total; per-residue (Å²): 133,56,76,66,57,29,53,51,41,48,50,48,45,29,51,46,30,47,32,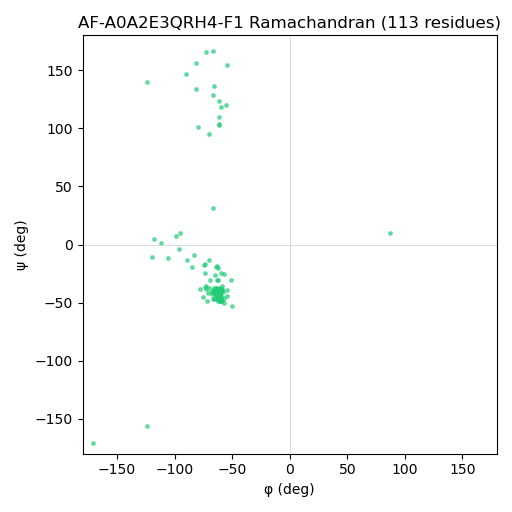32,69,75,61,81,31,54,36,57,63,30,20,39,55,40,33,72,45,19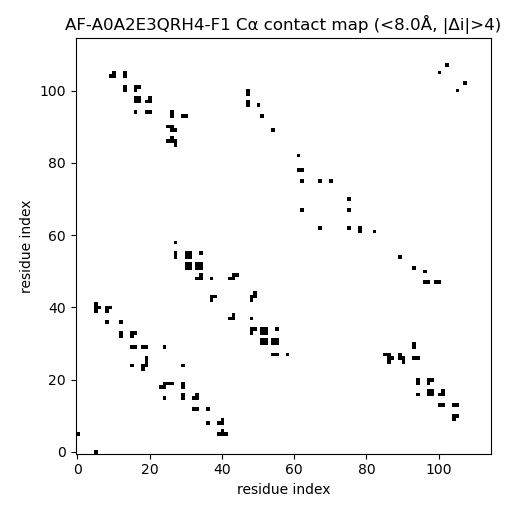,81,53,37,102,35,60,86,36,68,58,37,47,48,21,37,51,54,29,63,79,46,63,86,57,78,84,58,79,66,46,80,78,51,55,68,72,58,48,58,52,49,54,55,54,47,53,53,52,33,62,70,40,34,67,62,42,44,53,40,26,50,53,47,33,72,74,63,37,84,81,77,77,67,84,79,82,127

Sequence (115 aa):
MDSVTERARRAESVAVAQAVLLGDLDAVRGAWGLSGLRHDWEAEDDPDFLFMSGVASETDGFPLGPERSHWHPSALARNDAELAEVIAWWDASVREACRRIVDRYGPTVLGPVAR

Mean predicted aligned error: 4.72 Å